Protein AF-A0A2N6T2V8-F1 (afdb_monomer)

Structure (mmCIF, N/CA/C/O backbone):
data_AF-A0A2N6T2V8-F1
#
_entry.id   AF-A0A2N6T2V8-F1
#
loop_
_atom_site.group_PDB
_atom_site.id
_atom_site.type_symbol
_atom_site.label_atom_id
_atom_site.label_alt_id
_atom_site.label_comp_id
_atom_site.label_asym_id
_atom_site.label_entity_id
_atom_site.label_seq_id
_atom_site.pdbx_PDB_ins_code
_atom_site.Cartn_x
_atom_site.Cartn_y
_atom_site.Cartn_z
_atom_site.occupancy
_atom_site.B_iso_or_equiv
_atom_site.auth_seq_id
_atom_site.auth_co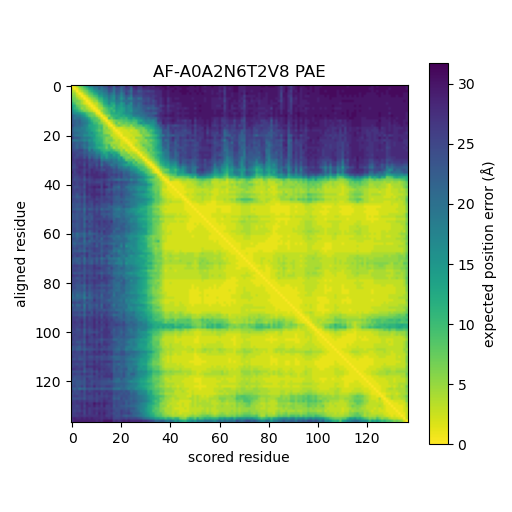mp_id
_atom_site.auth_asym_id
_atom_site.auth_atom_id
_atom_site.pdbx_PDB_model_num
ATOM 1 N N . ARG A 1 1 ? 24.307 32.664 13.421 1.00 42.66 1 ARG A N 1
ATOM 2 C CA . ARG A 1 1 ? 23.309 32.983 12.362 1.00 42.66 1 ARG A CA 1
ATOM 3 C C . ARG A 1 1 ? 22.090 33.626 13.038 1.00 42.66 1 ARG A C 1
ATOM 5 O O . ARG A 1 1 ? 21.314 32.910 13.660 1.00 42.66 1 ARG A O 1
ATOM 12 N N . SER A 1 2 ? 21.980 34.961 13.058 1.00 38.56 2 SER A N 1
ATOM 13 C CA . SER A 1 2 ? 20.937 35.651 13.837 1.00 38.56 2 SER A CA 1
ATOM 14 C C . SER A 1 2 ? 19.546 35.410 13.232 1.00 38.56 2 SER A C 1
ATOM 16 O O . SER A 1 2 ? 19.329 35.550 12.027 1.00 38.56 2 SER A O 1
ATOM 18 N N . ARG A 1 3 ? 18.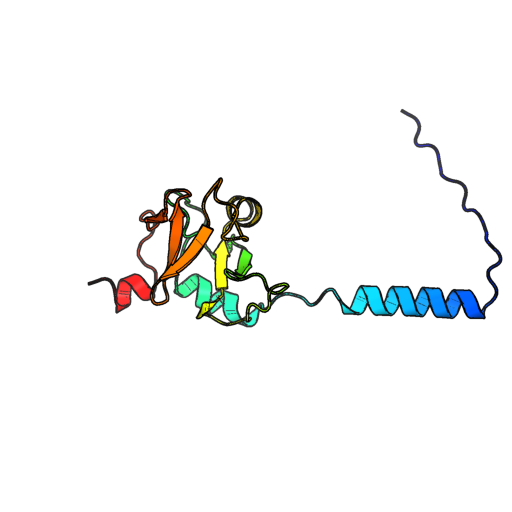584 34.992 14.063 1.00 52.91 3 ARG A N 1
ATOM 19 C CA . ARG A 1 3 ? 17.175 34.892 13.663 1.00 52.91 3 ARG A CA 1
ATOM 20 C C . ARG A 1 3 ? 16.627 36.318 13.557 1.00 52.91 3 ARG A C 1
ATOM 22 O O . ARG A 1 3 ? 16.374 36.945 14.581 1.00 52.91 3 ARG A O 1
ATOM 29 N N . LYS A 1 4 ? 16.446 36.836 12.335 1.00 48.97 4 LYS A N 1
ATOM 30 C CA . LYS A 1 4 ? 15.713 38.093 12.091 1.00 48.97 4 LYS A CA 1
ATOM 31 C C . LYS A 1 4 ? 14.311 37.965 12.709 1.00 48.97 4 LYS A C 1
ATOM 33 O O . LYS A 1 4 ? 13.462 37.260 12.163 1.00 48.97 4 LYS A O 1
ATOM 38 N N . LYS A 1 5 ? 14.069 38.605 13.861 1.00 47.69 5 LYS A N 1
ATOM 39 C CA . LYS A 1 5 ? 12.730 38.723 14.459 1.00 47.69 5 LYS A CA 1
ATOM 40 C C . LYS A 1 5 ? 11.862 39.520 13.481 1.00 47.69 5 LYS A C 1
ATOM 42 O O . LYS A 1 5 ? 12.132 40.693 13.236 1.00 47.69 5 LYS A O 1
ATOM 47 N N . ARG A 1 6 ? 10.854 38.880 12.882 1.00 52.31 6 ARG A N 1
ATOM 48 C CA . ARG A 1 6 ? 9.857 39.578 12.058 1.00 52.31 6 ARG A CA 1
ATOM 49 C C . ARG A 1 6 ? 9.046 40.491 12.979 1.00 52.31 6 ARG A C 1
ATOM 51 O O . ARG A 1 6 ? 8.469 40.005 13.948 1.00 52.31 6 ARG A O 1
ATOM 58 N N . ARG A 1 7 ? 9.031 41.795 12.699 1.00 39.12 7 ARG A N 1
ATOM 59 C CA . ARG A 1 7 ? 8.139 42.746 13.376 1.00 39.12 7 ARG A CA 1
ATOM 60 C C . ARG A 1 7 ? 6.705 42.508 12.883 1.00 39.12 7 ARG A C 1
ATOM 62 O O . ARG A 1 7 ? 6.532 42.317 11.678 1.00 39.12 7 ARG A O 1
ATOM 69 N N . PRO A 1 8 ? 5.694 42.474 13.764 1.00 44.19 8 PRO A N 1
ATOM 70 C CA . PRO A 1 8 ? 4.312 42.352 13.327 1.00 44.19 8 PRO A CA 1
ATOM 71 C C . PRO A 1 8 ? 3.895 43.642 12.610 1.00 44.19 8 PRO A C 1
ATOM 73 O O . PRO A 1 8 ? 4.093 44.736 13.131 1.00 44.19 8 PRO A O 1
ATOM 76 N N . ILE A 1 9 ? 3.337 43.512 11.406 1.00 51.75 9 ILE A N 1
ATOM 77 C CA . ILE A 1 9 ? 2.616 44.602 10.744 1.00 51.75 9 ILE A CA 1
ATOM 78 C C . ILE A 1 9 ? 1.209 44.582 11.340 1.00 51.75 9 ILE A C 1
ATOM 80 O O . ILE A 1 9 ? 0.463 43.625 11.126 1.00 51.75 9 ILE A O 1
ATOM 84 N N . ILE A 1 10 ? 0.873 45.597 12.135 1.00 54.97 10 ILE A N 1
ATOM 85 C CA . ILE A 1 10 ? -0.479 45.788 12.663 1.00 54.97 10 ILE A CA 1
ATOM 86 C C . ILE A 1 10 ? -1.289 46.421 11.533 1.00 54.97 10 ILE A C 1
ATOM 88 O O . ILE A 1 10 ? -1.234 47.626 11.316 1.00 54.97 10 ILE A O 1
ATOM 92 N N . ILE A 1 11 ? -1.980 45.590 10.757 1.00 54.66 11 ILE A N 1
ATOM 93 C CA . ILE A 1 11 ? -2.948 46.067 9.771 1.00 54.66 11 ILE A CA 1
ATOM 94 C C . ILE A 1 11 ? -4.235 46.321 10.556 1.00 54.66 11 ILE A C 1
ATOM 96 O O . ILE A 1 11 ? -4.806 45.377 11.104 1.00 54.66 11 ILE A O 1
ATOM 100 N N . THR A 1 12 ? -4.677 47.573 10.655 1.00 53.88 12 THR A N 1
ATOM 101 C CA . THR A 1 12 ? -5.992 47.922 11.209 1.00 53.88 12 THR A CA 1
ATOM 102 C C . THR A 1 12 ? -7.064 47.496 10.206 1.00 53.88 12 THR A C 1
ATOM 104 O O . THR A 1 12 ? -7.538 48.291 9.400 1.00 53.88 12 THR A O 1
ATOM 107 N N . ALA A 1 13 ? -7.366 46.201 10.177 1.00 56.16 13 ALA A N 1
ATOM 108 C CA . ALA A 1 13 ? -8.466 45.661 9.394 1.00 56.16 13 ALA A CA 1
ATOM 109 C C . ALA A 1 13 ? -9.790 46.091 10.046 1.00 56.16 13 ALA A C 1
ATOM 111 O O . ALA A 1 13 ? -9.897 46.069 11.274 1.00 56.16 13 ALA A O 1
ATOM 112 N N . ARG A 1 14 ? -10.787 46.490 9.246 1.00 59.00 14 ARG A N 1
ATOM 113 C CA . ARG A 1 14 ? -12.139 46.756 9.762 1.00 59.00 14 ARG A CA 1
ATOM 114 C C . ARG A 1 14 ? -12.704 45.455 10.345 1.00 59.00 14 ARG A C 1
ATOM 116 O O . ARG A 1 14 ? -12.344 44.368 9.893 1.00 59.00 14 ARG A O 1
ATOM 123 N N . GLU A 1 15 ? -13.562 45.529 11.361 1.00 57.62 15 GLU A N 1
ATOM 124 C CA . GLU A 1 15 ? -14.069 44.339 12.077 1.00 57.62 15 GLU A CA 1
ATOM 125 C C . GLU A 1 15 ? -14.720 43.298 11.138 1.00 57.62 15 GLU A C 1
ATOM 127 O O . GLU A 1 15 ? -14.588 42.086 11.335 1.00 57.62 15 GLU A O 1
ATOM 132 N N . GLU A 1 16 ? -15.326 43.772 10.047 1.00 55.00 16 GLU A N 1
ATOM 133 C CA . GLU A 1 16 ? -15.894 42.982 8.947 1.00 55.00 16 GLU A CA 1
ATOM 134 C C . GLU A 1 16 ? -14.868 42.071 8.232 1.00 55.00 16 GLU A C 1
ATOM 136 O O . GLU A 1 16 ? -15.173 40.923 7.885 1.00 55.00 16 GLU A O 1
ATOM 141 N N . ASP A 1 17 ? -13.607 42.499 8.124 1.00 63.00 17 ASP A N 1
ATOM 142 C CA . ASP A 1 17 ? -12.517 41.708 7.540 1.00 63.00 17 ASP A CA 1
ATOM 143 C C . ASP A 1 17 ? -11.999 40.633 8.502 1.00 63.00 17 ASP A C 1
ATOM 145 O O . ASP A 1 17 ? -11.631 39.524 8.086 1.00 63.00 17 ASP A O 1
ATOM 149 N N . ALA A 1 18 ? -11.994 40.924 9.806 1.00 63.28 18 ALA A N 1
ATOM 150 C CA . ALA A 1 18 ? -11.586 39.969 10.831 1.00 63.28 18 ALA A CA 1
ATOM 151 C C . ALA A 1 18 ? -12.544 38.768 10.869 1.00 63.28 18 ALA A C 1
ATOM 153 O O . ALA A 1 18 ? -12.084 37.619 10.895 1.00 63.28 18 ALA A O 1
ATOM 154 N N . ALA A 1 19 ? -13.854 39.017 10.760 1.00 67.00 19 ALA A N 1
ATOM 155 C CA . ALA A 1 19 ? -14.883 37.984 10.663 1.00 67.00 19 ALA A CA 1
ATOM 156 C C . ALA A 1 19 ? -14.735 37.123 9.391 1.00 67.00 19 ALA A C 1
ATOM 158 O O . ALA A 1 19 ? -14.837 35.892 9.446 1.00 67.00 19 ALA A O 1
ATOM 159 N N . ALA A 1 20 ? -14.407 37.730 8.245 1.00 68.75 20 ALA A N 1
ATOM 160 C CA . ALA A 1 20 ? -14.151 37.002 7.000 1.00 68.75 20 ALA A CA 1
ATOM 161 C C . ALA A 1 20 ? -12.876 36.137 7.072 1.00 68.75 20 ALA A C 1
ATOM 163 O O . ALA A 1 20 ? -12.847 35.007 6.564 1.00 68.75 20 ALA A O 1
ATOM 164 N N . ILE A 1 21 ? -11.819 36.624 7.730 1.00 63.62 21 ILE A N 1
ATOM 165 C CA . ILE A 1 21 ? -10.581 35.872 7.984 1.00 63.62 21 ILE A CA 1
ATOM 166 C C . ILE A 1 21 ? -10.842 34.704 8.947 1.00 63.62 21 ILE A C 1
ATOM 168 O O . ILE A 1 21 ? -10.394 33.583 8.690 1.00 63.62 21 ILE A O 1
ATOM 172 N N . GLU A 1 22 ? -11.589 34.935 10.023 1.00 66.25 22 GLU A N 1
ATOM 173 C CA . GLU A 1 22 ? -12.088 33.922 10.963 1.00 66.25 22 GLU A CA 1
ATOM 174 C C . GLU A 1 22 ? -12.890 32.827 10.243 1.00 66.25 22 GLU A C 1
ATOM 176 O O . GLU A 1 22 ? -12.609 31.635 10.405 1.00 66.25 22 GLU A O 1
ATOM 181 N N . LEU A 1 23 ? -13.833 33.207 9.374 1.00 63.19 23 LEU A N 1
ATOM 182 C CA . LEU A 1 23 ? -14.635 32.277 8.577 1.00 63.19 23 LEU A CA 1
ATOM 183 C C . LEU A 1 23 ? -13.761 31.466 7.607 1.00 63.19 23 LEU A C 1
ATOM 185 O O . LEU A 1 23 ? -13.922 30.248 7.497 1.00 63.19 23 LEU A O 1
ATOM 189 N N . LYS A 1 24 ? -12.790 32.102 6.937 1.00 61.25 24 LYS A N 1
ATOM 190 C CA . LYS A 1 24 ? -11.811 31.422 6.066 1.00 61.25 24 LYS A CA 1
ATOM 191 C C . LYS A 1 24 ? -10.930 30.444 6.860 1.00 61.25 24 LYS A C 1
ATOM 193 O O . LYS A 1 24 ? -10.672 29.333 6.385 1.00 61.25 24 LYS A O 1
ATOM 198 N N . LYS A 1 25 ? -10.519 30.795 8.086 1.00 59.62 25 LYS A N 1
ATOM 199 C CA . LYS A 1 25 ? -9.783 29.909 9.012 1.00 59.62 25 LYS A CA 1
ATOM 200 C C . LYS A 1 25 ? -10.646 28.729 9.487 1.00 59.62 25 LYS A C 1
ATOM 202 O O . LYS A 1 25 ? -10.168 27.593 9.469 1.00 59.62 25 LYS A O 1
ATOM 207 N N . LYS A 1 26 ? -11.920 28.958 9.834 1.00 53.88 26 LYS A N 1
ATOM 208 C CA . LYS A 1 26 ? -12.900 27.914 10.206 1.00 53.88 26 LYS A CA 1
ATOM 209 C C . LYS A 1 26 ? -13.187 26.958 9.036 1.00 53.88 26 LYS A C 1
ATOM 211 O O . LYS A 1 26 ? -13.156 25.741 9.228 1.00 53.88 26 LYS A O 1
ATOM 216 N N . LYS A 1 27 ? -13.348 27.473 7.808 1.00 51.53 27 LYS A N 1
ATOM 217 C CA . LYS A 1 27 ? -13.483 26.667 6.574 1.00 51.53 27 LYS A CA 1
ATOM 218 C C . LYS A 1 27 ? -12.231 25.824 6.278 1.00 51.53 27 LYS A C 1
ATOM 220 O O . LYS A 1 27 ? -12.367 24.668 5.887 1.00 51.53 27 LYS A O 1
ATOM 225 N N . LYS A 1 28 ? -11.019 26.351 6.513 1.00 46.88 28 LYS A N 1
ATOM 226 C CA . LYS A 1 28 ? -9.760 25.584 6.389 1.00 46.88 28 LYS A CA 1
ATOM 227 C C . LYS A 1 28 ? -9.621 24.485 7.451 1.00 46.88 28 LYS A C 1
ATOM 229 O O . LYS A 1 28 ? -9.175 23.391 7.115 1.00 46.88 28 LYS A O 1
ATOM 234 N N . LYS A 1 29 ? -10.026 24.731 8.705 1.00 43.44 29 LYS A N 1
ATOM 235 C CA . LYS A 1 29 ? -9.982 23.720 9.783 1.00 43.44 29 LYS A CA 1
ATOM 236 C C . LYS A 1 29 ? -10.949 22.550 9.547 1.00 43.44 29 LYS A C 1
ATOM 238 O O . LYS A 1 29 ? -10.557 21.411 9.773 1.00 43.44 29 LYS A O 1
ATOM 243 N N . LYS A 1 30 ? -12.157 22.794 9.016 1.00 40.47 30 LYS A N 1
ATOM 244 C CA . LYS A 1 30 ? -13.152 21.734 8.728 1.00 40.47 30 LYS A CA 1
ATOM 245 C C . LYS A 1 30 ? -12.740 20.736 7.627 1.00 40.47 30 LYS A C 1
ATOM 247 O O . LYS A 1 30 ? -13.389 19.705 7.484 1.00 40.47 30 LYS A O 1
ATOM 252 N N . LYS A 1 31 ? -11.677 21.003 6.856 1.00 42.56 31 LYS A N 1
ATOM 253 C CA . LYS A 1 31 ? -11.220 20.125 5.759 1.00 42.56 31 LYS A CA 1
ATOM 254 C C . LYS A 1 31 ? -10.137 19.107 6.138 1.00 42.56 31 LYS A C 1
ATOM 256 O O . LYS A 1 31 ? -9.815 18.265 5.311 1.00 42.56 31 LYS A O 1
ATOM 261 N N . LYS A 1 32 ? -9.599 19.117 7.363 1.00 40.47 32 LYS A N 1
ATOM 262 C CA . LYS A 1 32 ? -8.759 18.006 7.848 1.00 40.47 32 LYS A CA 1
ATOM 263 C C . LYS A 1 32 ? -9.654 16.912 8.429 1.00 40.47 32 LYS A C 1
ATOM 265 O O . LYS A 1 32 ? -9.733 16.750 9.642 1.00 40.47 32 LYS A O 1
ATOM 270 N N . LYS A 1 33 ? -10.382 16.204 7.565 1.00 44.53 33 LYS A N 1
ATOM 271 C CA . LYS A 1 33 ? -11.086 14.985 7.976 1.00 44.53 33 LYS A CA 1
ATOM 272 C C . LYS A 1 33 ? -10.014 13.935 8.278 1.00 44.53 33 LYS A C 1
ATOM 274 O O . LYS A 1 33 ? -9.207 13.631 7.404 1.00 44.53 33 LYS A O 1
ATOM 279 N N . LYS A 1 34 ? -9.943 13.469 9.530 1.00 46.94 34 LYS A N 1
ATOM 280 C CA . LYS A 1 34 ? -9.119 12.309 9.895 1.00 46.94 34 LYS A CA 1
ATOM 281 C C . LYS A 1 34 ? -9.564 11.142 9.008 1.00 46.94 34 LYS A C 1
ATOM 283 O O . LYS A 1 34 ? -10.764 10.979 8.790 1.00 46.94 34 LYS A O 1
ATOM 288 N N . GLY A 1 35 ? -8.601 10.420 8.441 1.00 51.44 35 GLY A N 1
ATOM 289 C CA . GLY A 1 35 ? -8.872 9.235 7.634 1.00 51.44 35 GLY A CA 1
ATOM 290 C C . GLY A 1 35 ? -9.647 8.167 8.423 1.00 51.44 35 GLY A C 1
ATOM 291 O O . GLY A 1 35 ? -9.806 8.284 9.640 1.00 51.44 35 GLY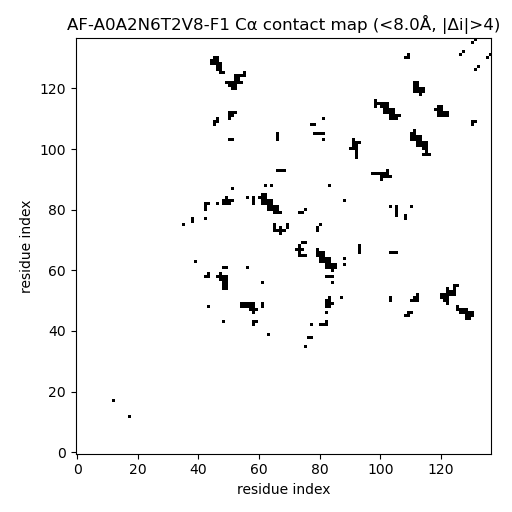 A O 1
ATOM 292 N N . PRO A 1 36 ? -10.157 7.144 7.733 1.00 59.00 36 PRO A N 1
ATOM 293 C CA . PRO A 1 36 ? -11.057 6.141 8.286 1.00 59.00 36 PRO A CA 1
ATOM 294 C C . PRO A 1 36 ? -10.300 5.139 9.161 1.00 59.00 36 PRO A C 1
ATOM 296 O O . PRO A 1 36 ? -9.964 4.047 8.718 1.00 59.00 36 PRO A O 1
ATOM 299 N N . GLN A 1 37 ? -10.082 5.484 10.428 1.00 57.94 37 GLN A N 1
ATOM 300 C CA . GLN A 1 37 ? -9.513 4.564 11.426 1.00 57.94 37 GLN A CA 1
ATOM 301 C C . GLN A 1 37 ? -10.326 3.260 11.560 1.00 57.94 37 GLN A C 1
ATOM 303 O O . GLN A 1 37 ? -9.815 2.246 12.015 1.00 57.94 37 GLN A O 1
ATOM 308 N N . MET A 1 38 ? -11.587 3.258 11.113 1.00 68.44 38 MET A N 1
ATOM 309 C CA . MET A 1 38 ? -12.503 2.119 11.216 1.00 68.44 38 MET A CA 1
ATOM 310 C C . MET A 1 38 ? -12.087 0.864 10.430 1.00 68.44 38 MET A C 1
ATOM 312 O O . MET A 1 38 ? -12.562 -0.215 10.763 1.00 68.44 38 MET A O 1
ATOM 316 N N . TYR A 1 39 ? -11.231 0.974 9.406 1.00 80.50 39 TYR A N 1
ATOM 317 C CA . TYR A 1 39 ? -10.833 -0.178 8.578 1.00 80.50 39 TYR A CA 1
ATOM 318 C C . TYR A 1 39 ? -9.403 -0.667 8.833 1.00 80.50 39 TYR A C 1
ATOM 320 O O . TYR A 1 39 ? -8.980 -1.625 8.192 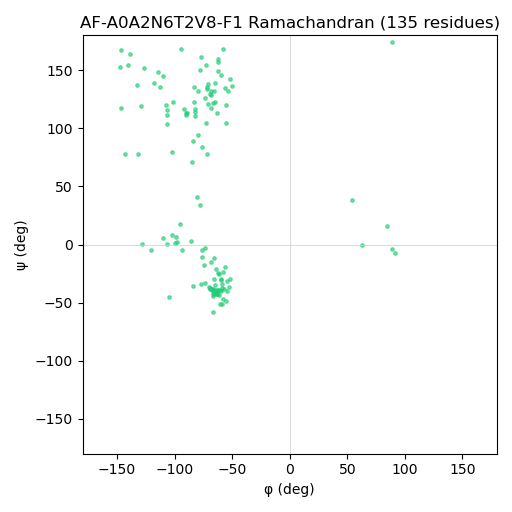1.00 80.50 39 TYR A O 1
ATOM 328 N N . GLU A 1 40 ? -8.663 -0.047 9.758 1.00 81.81 40 GLU A N 1
ATOM 329 C CA . GLU A 1 40 ? -7.260 -0.397 10.028 1.00 81.81 40 GLU A CA 1
ATOM 330 C C . GLU A 1 40 ? -7.125 -1.855 10.484 1.00 81.81 40 GLU A C 1
ATOM 332 O O . GLU A 1 40 ? -6.399 -2.625 9.862 1.00 81.81 40 GLU A O 1
ATOM 337 N N . THR A 1 41 ? -7.904 -2.270 11.489 1.00 84.06 41 THR A N 1
ATOM 338 C CA . THR A 1 41 ? -7.881 -3.645 12.016 1.00 84.06 41 THR A CA 1
ATOM 339 C C . THR A 1 41 ? -8.192 -4.683 10.942 1.00 84.06 41 THR A C 1
ATOM 341 O O . THR A 1 41 ? -7.470 -5.668 10.809 1.00 84.06 41 THR A O 1
ATOM 344 N N . PHE A 1 42 ? -9.238 -4.449 10.143 1.00 85.06 42 PHE A N 1
ATOM 345 C CA . PHE A 1 42 ? -9.588 -5.344 9.041 1.00 85.06 42 PHE A CA 1
ATOM 346 C C . PHE A 1 42 ? -8.463 -5.423 8.010 1.00 85.06 42 PHE A C 1
ATOM 348 O O . PHE A 1 42 ? -8.113 -6.514 7.573 1.00 85.06 42 PHE A O 1
ATOM 355 N N . MET A 1 43 ? -7.852 -4.295 7.646 1.00 87.19 43 MET A N 1
ATOM 356 C CA . MET A 1 43 ? -6.810 -4.293 6.625 1.00 87.19 43 MET A CA 1
ATOM 357 C C . MET A 1 43 ? -5.513 -4.963 7.102 1.00 87.19 43 MET A C 1
ATOM 359 O O . MET A 1 43 ? -4.899 -5.695 6.329 1.00 87.19 43 MET A O 1
ATOM 363 N N . THR A 1 44 ? -5.137 -4.791 8.373 1.00 87.88 44 THR A N 1
ATOM 364 C CA . THR A 1 44 ? -4.030 -5.541 8.993 1.00 87.88 44 THR A CA 1
ATOM 365 C C . THR A 1 44 ? -4.283 -7.053 8.952 1.00 87.88 44 THR A C 1
ATOM 367 O O . THR A 1 44 ? -3.354 -7.821 8.708 1.00 87.88 44 THR A O 1
ATOM 370 N N . MET A 1 45 ? -5.532 -7.501 9.136 1.00 86.19 45 MET A N 1
ATOM 371 C CA . MET A 1 45 ? -5.883 -8.923 9.016 1.00 86.19 45 MET A CA 1
ATOM 372 C C . MET A 1 45 ? -5.803 -9.429 7.568 1.00 86.19 45 MET A C 1
ATOM 374 O O . MET A 1 45 ? -5.360 -10.556 7.338 1.00 86.19 45 MET A O 1
ATOM 378 N N . LEU A 1 46 ? -6.211 -8.616 6.586 1.00 87.31 46 LEU A N 1
ATOM 379 C CA . LEU A 1 46 ? -6.155 -8.987 5.165 1.00 87.31 46 LEU A CA 1
ATOM 380 C C . LEU A 1 46 ? -4.711 -9.169 4.678 1.00 87.31 46 LEU A C 1
ATOM 382 O O . LEU A 1 46 ? -4.439 -10.106 3.927 1.00 87.31 46 LEU A O 1
ATOM 386 N N . GLY A 1 47 ? -3.786 -8.321 5.137 1.00 88.12 47 GLY A N 1
ATOM 387 C CA . GLY A 1 47 ? -2.368 -8.395 4.796 1.00 88.12 47 GLY A CA 1
ATOM 388 C C . GLY A 1 47 ? -1.478 -7.951 5.963 1.00 88.12 47 GLY A C 1
ATOM 389 O O . GLY A 1 47 ? -1.526 -6.780 6.334 1.00 88.12 47 GLY A O 1
ATOM 390 N N . PRO A 1 48 ? -0.616 -8.829 6.513 1.00 90.88 48 PRO A N 1
ATOM 391 C CA . PRO A 1 48 ? 0.166 -8.533 7.718 1.00 90.88 48 PRO A CA 1
ATOM 392 C C . PRO A 1 48 ? 1.365 -7.611 7.454 1.00 90.88 48 PRO A C 1
ATOM 394 O O . PRO A 1 48 ? 2.006 -7.132 8.389 1.00 90.88 48 PRO A O 1
ATOM 397 N N . THR A 1 49 ? 1.702 -7.363 6.186 1.00 95.00 49 THR A N 1
ATOM 398 C CA . THR A 1 49 ? 2.831 -6.524 5.771 1.00 95.00 49 THR A CA 1
ATOM 399 C C . THR A 1 49 ? 2.451 -5.643 4.586 1.00 95.00 49 THR A C 1
ATOM 401 O O . THR A 1 49 ? 1.455 -5.880 3.906 1.00 95.00 49 THR A O 1
ATOM 404 N N . CYS A 1 50 ? 3.262 -4.617 4.332 1.00 96.38 50 CYS A N 1
ATOM 405 C CA . CYS A 1 50 ? 3.165 -3.810 3.117 1.00 96.38 50 CYS A CA 1
ATOM 406 C C . CYS A 1 50 ? 3.204 -4.714 1.860 1.00 96.38 50 CYS A C 1
ATOM 408 O O . CYS A 1 50 ? 4.105 -5.545 1.760 1.00 96.38 50 CYS A O 1
ATOM 410 N N . PRO A 1 51 ? 2.298 -4.551 0.876 1.00 95.69 51 PRO A N 1
ATOM 411 C CA . PRO A 1 51 ? 2.144 -5.482 -0.250 1.00 95.69 51 PRO A CA 1
ATOM 412 C C . PRO A 1 51 ? 3.232 -5.364 -1.327 1.00 95.69 51 PRO A C 1
ATOM 414 O O . PRO A 1 51 ? 3.236 -6.129 -2.289 1.00 95.69 51 PRO A O 1
ATOM 417 N N . VAL A 1 52 ? 4.144 -4.396 -1.200 1.00 96.69 52 VAL A N 1
ATOM 418 C CA . VAL A 1 52 ? 5.262 -4.228 -2.137 1.00 96.69 52 VAL A CA 1
ATOM 419 C C . VAL A 1 52 ? 6.282 -5.358 -1.929 1.00 96.69 52 VAL A C 1
ATOM 421 O O . VAL A 1 52 ? 6.625 -5.622 -0.772 1.00 96.69 52 VAL A O 1
ATOM 424 N N . PRO A 1 53 ? 6.787 -6.004 -3.001 1.00 96.19 53 PRO A N 1
ATOM 425 C CA . PRO A 1 53 ? 7.718 -7.126 -2.906 1.00 96.19 53 PRO A CA 1
ATOM 426 C C . PRO A 1 53 ? 8.923 -6.814 -2.020 1.00 96.19 53 PRO A C 1
ATOM 428 O O . PRO A 1 53 ? 9.424 -5.688 -2.017 1.00 96.19 53 PRO A O 1
ATOM 431 N N . GLU A 1 54 ? 9.369 -7.811 -1.254 1.00 95.12 54 GLU A N 1
ATOM 432 C CA . GLU A 1 54 ? 10.493 -7.730 -0.307 1.00 95.12 54 GLU A CA 1
ATOM 433 C C . GLU A 1 54 ? 10.313 -6.741 0.862 1.00 95.12 54 GLU A C 1
ATOM 435 O O . GLU A 1 54 ? 11.179 -6.631 1.737 1.00 95.12 54 GLU A O 1
ATOM 440 N N . CYS A 1 55 ? 9.187 -6.025 0.949 1.00 96.38 55 CYS A N 1
ATOM 441 C CA . CYS A 1 55 ? 8.948 -5.125 2.065 1.00 96.38 55 CYS A CA 1
ATOM 442 C C . CYS A 1 55 ? 8.625 -5.917 3.338 1.00 96.38 55 CYS A C 1
ATOM 444 O O . CYS A 1 55 ? 7.683 -6.701 3.382 1.00 96.38 55 CYS A O 1
ATOM 446 N N . ARG A 1 56 ? 9.371 -5.661 4.417 1.00 95.75 56 ARG A N 1
ATOM 447 C CA . ARG A 1 56 ? 9.176 -6.329 5.720 1.00 95.75 56 ARG A CA 1
ATOM 448 C C . ARG A 1 56 ? 8.445 -5.475 6.757 1.00 95.75 56 ARG A C 1
ATOM 450 O O . ARG A 1 56 ? 8.408 -5.823 7.931 1.00 95.75 56 ARG A O 1
ATOM 457 N N . HIS A 1 57 ? 7.912 -4.320 6.356 1.00 96.44 57 HIS A N 1
ATOM 458 C CA . HIS A 1 57 ? 7.170 -3.463 7.279 1.00 96.44 57 HIS A CA 1
ATOM 459 C C . HIS A 1 57 ? 5.830 -4.110 7.623 1.00 96.44 57 HIS A C 1
ATOM 461 O O . HIS A 1 57 ? 5.012 -4.330 6.728 1.00 96.44 57 HIS A O 1
ATOM 467 N N . ALA A 1 58 ? 5.615 -4.361 8.914 1.00 94.88 58 ALA A N 1
ATOM 468 C CA . ALA A 1 58 ? 4.340 -4.826 9.443 1.00 94.88 58 ALA A CA 1
ATOM 469 C C . ALA A 1 58 ? 3.220 -3.817 9.151 1.00 94.88 58 ALA A C 1
ATOM 471 O O . ALA A 1 58 ? 3.450 -2.601 9.163 1.00 94.88 58 ALA A O 1
ATOM 472 N N . ALA A 1 59 ? 2.012 -4.321 8.910 1.00 93.06 59 ALA A N 1
ATOM 473 C CA . ALA A 1 59 ? 0.837 -3.508 8.620 1.00 93.06 59 ALA A CA 1
ATOM 474 C C . ALA A 1 59 ? 0.492 -2.537 9.764 1.00 93.06 59 ALA A C 1
ATOM 476 O O . ALA A 1 59 ? 0.097 -1.409 9.491 1.00 93.06 59 ALA A O 1
ATOM 477 N N . ASP A 1 60 ? 0.783 -2.887 11.019 1.00 91.75 60 ASP A N 1
ATOM 478 C CA . ASP A 1 60 ? 0.594 -1.997 12.180 1.00 91.75 60 ASP A CA 1
ATOM 479 C C . ASP A 1 60 ? 1.439 -0.713 12.116 1.00 91.75 60 ASP A C 1
ATOM 481 O O . ASP A 1 60 ? 1.079 0.315 12.684 1.00 91.75 60 ASP A O 1
ATOM 485 N N . ASN A 1 61 ? 2.559 -0.752 11.387 1.00 93.12 61 ASN A N 1
ATOM 486 C CA . ASN A 1 61 ? 3.434 0.401 11.144 1.00 93.12 61 ASN A CA 1
ATOM 487 C C . ASN A 1 61 ? 3.181 1.059 9.777 1.00 93.12 61 ASN A C 1
ATOM 489 O O . ASN A 1 61 ? 3.937 1.936 9.339 1.00 93.12 61 ASN A O 1
ATOM 493 N N . CYS A 1 62 ? 2.154 0.604 9.066 1.00 94.69 62 CYS A N 1
ATOM 494 C CA . CYS A 1 62 ? 1.757 1.129 7.774 1.00 94.69 62 CYS A CA 1
ATOM 495 C C . CYS A 1 62 ? 0.658 2.184 7.920 1.00 94.69 62 CYS A C 1
ATOM 497 O O . CYS A 1 62 ? 0.077 2.410 8.975 1.00 94.69 62 CYS A O 1
AT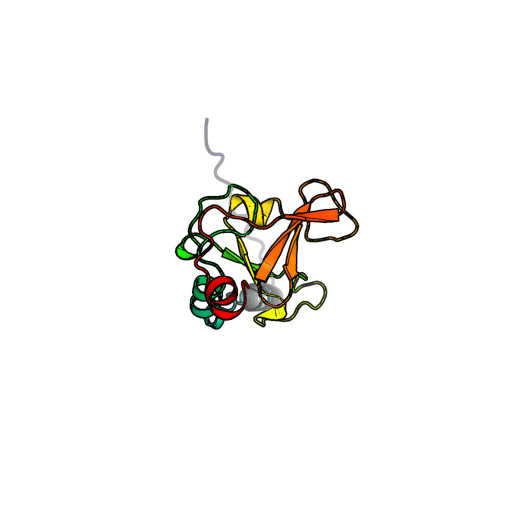OM 499 N N . GLN A 1 63 ? 0.408 2.880 6.822 1.00 93.06 63 GLN A N 1
ATOM 500 C CA . GLN A 1 63 ? -0.654 3.857 6.687 1.00 93.06 63 GLN A CA 1
ATOM 501 C C . GLN A 1 63 ? -1.711 3.293 5.747 1.00 93.06 63 GLN A C 1
ATOM 503 O O . GLN A 1 63 ? -1.378 2.632 4.760 1.00 93.06 63 GLN A O 1
ATOM 508 N N . VAL A 1 64 ? -2.971 3.611 6.030 1.00 92.06 64 VAL A N 1
ATOM 509 C CA . VAL A 1 64 ? -4.072 3.338 5.108 1.00 92.06 64 VAL A CA 1
ATOM 510 C C . VAL A 1 64 ? -3.871 4.168 3.841 1.00 92.06 64 VAL A C 1
ATOM 512 O O . VAL A 1 64 ? -3.779 5.398 3.891 1.00 92.06 64 VAL A O 1
ATOM 515 N N . HIS A 1 65 ? -3.804 3.477 2.713 1.00 93.62 65 HIS A N 1
ATOM 516 C CA . HIS A 1 65 ? -3.635 4.022 1.378 1.00 93.62 65 HIS A CA 1
ATOM 517 C C . HIS A 1 65 ? -4.906 3.800 0.558 1.00 93.62 65 HIS A C 1
ATOM 519 O O . HIS A 1 65 ? -5.463 2.704 0.573 1.00 93.62 65 HIS A O 1
ATOM 525 N N . HIS A 1 66 ? -5.345 4.821 -0.176 1.00 93.69 66 HIS A N 1
ATOM 526 C CA . HIS A 1 66 ? -6.437 4.709 -1.142 1.00 93.69 66 HIS A CA 1
ATOM 527 C C . HIS A 1 66 ? -5.872 4.346 -2.515 1.00 93.69 66 HIS A C 1
ATOM 529 O O . HIS A 1 66 ? -5.232 5.192 -3.130 1.00 93.69 66 HIS A O 1
ATOM 535 N N . ILE A 1 67 ? -6.172 3.145 -3.015 1.00 94.38 67 ILE A N 1
ATOM 536 C CA . ILE A 1 67 ? -5.696 2.648 -4.320 1.00 94.38 67 ILE A CA 1
ATOM 537 C C . ILE A 1 67 ? -6.142 3.578 -5.455 1.00 94.38 67 ILE A C 1
ATOM 539 O O . ILE A 1 67 ? -5.337 4.062 -6.245 1.00 94.38 67 ILE A O 1
ATOM 543 N N . ARG A 1 68 ? -7.438 3.893 -5.508 1.00 92.25 68 ARG A N 1
ATOM 544 C CA . ARG A 1 68 ? -7.962 5.046 -6.236 1.00 92.25 68 ARG A CA 1
ATOM 545 C C . ARG A 1 68 ? -8.016 6.211 -5.269 1.00 92.25 68 ARG A C 1
ATOM 547 O O . ARG A 1 68 ? -8.791 6.182 -4.311 1.00 92.25 68 ARG A O 1
ATOM 554 N N . ALA A 1 69 ? -7.246 7.256 -5.553 1.00 89.25 69 ALA A N 1
ATOM 555 C CA . ALA A 1 69 ? -7.203 8.452 -4.725 1.00 89.25 69 ALA A CA 1
ATOM 556 C C . ALA A 1 69 ? -8.609 9.005 -4.421 1.00 89.25 69 ALA A C 1
ATOM 558 O O . ALA A 1 69 ? -9.458 9.143 -5.310 1.00 89.25 69 ALA A O 1
ATOM 559 N N . TRP A 1 70 ? -8.838 9.400 -3.166 1.00 87.44 70 TRP A N 1
ATOM 560 C CA . TRP A 1 70 ? -10.109 9.986 -2.727 1.00 87.44 70 TRP A CA 1
ATOM 561 C C . TRP A 1 70 ? -10.496 11.235 -3.538 1.00 87.44 70 TRP A C 1
ATOM 563 O O . TRP A 1 70 ? -11.655 11.413 -3.907 1.00 87.44 70 TRP A O 1
ATOM 573 N N . SER A 1 71 ? -9.517 12.075 -3.896 1.00 86.88 71 SER A N 1
ATOM 574 C CA . SER A 1 71 ? -9.720 13.265 -4.739 1.00 86.88 71 SER A CA 1
ATOM 575 C C . SER A 1 71 ? -10.217 12.940 -6.151 1.00 86.88 71 SER A C 1
ATOM 577 O O . SER A 1 71 ? -10.867 13.781 -6.765 1.00 86.88 71 SER A O 1
ATOM 579 N N . LYS A 1 72 ? -9.947 11.726 -6.647 1.00 87.12 72 LYS A N 1
ATOM 580 C CA . LYS A 1 72 ? -10.417 11.197 -7.937 1.00 87.12 72 LYS A CA 1
ATOM 581 C C . LYS A 1 72 ? -11.699 10.353 -7.789 1.00 87.12 72 LYS A C 1
ATOM 583 O O . LYS A 1 72 ? -12.026 9.557 -8.674 1.00 87.12 72 LYS A O 1
ATOM 588 N N . GLY A 1 73 ? -12.412 10.491 -6.668 1.00 89.44 73 GLY A N 1
ATOM 589 C CA . GLY A 1 73 ? -13.668 9.789 -6.384 1.00 89.44 73 GLY A CA 1
ATOM 590 C C . GLY A 1 73 ? -13.508 8.384 -5.797 1.00 89.44 73 GLY A C 1
ATOM 591 O O . GLY A 1 73 ? -14.461 7.615 -5.819 1.00 89.44 73 GLY A O 1
ATOM 592 N N . GLY A 1 74 ? -12.323 8.021 -5.295 1.00 91.00 74 GLY A N 1
ATOM 593 C CA . GLY A 1 74 ? -12.117 6.742 -4.617 1.00 91.00 74 GLY A CA 1
ATOM 594 C C . GLY A 1 74 ? -12.899 6.630 -3.307 1.00 91.00 74 GLY A C 1
ATOM 595 O O . GLY A 1 74 ? -12.864 7.534 -2.466 1.00 91.00 74 GLY A O 1
ATOM 596 N N . HIS A 1 75 ? -13.594 5.508 -3.124 1.00 90.81 75 HIS A N 1
ATOM 597 C CA . HIS A 1 75 ? -14.360 5.236 -1.913 1.00 90.81 75 HIS A CA 1
ATOM 598 C C . HIS A 1 75 ? -13.461 4.823 -0.747 1.00 90.81 75 HIS A C 1
ATOM 600 O O . HIS A 1 75 ? -12.316 4.411 -0.907 1.00 90.81 75 HIS A O 1
ATOM 606 N N . THR A 1 76 ? -14.003 4.939 0.456 1.00 89.69 76 THR A N 1
ATOM 607 C CA . THR A 1 76 ? -13.363 4.483 1.685 1.00 89.69 76 THR A CA 1
ATOM 608 C C . THR A 1 76 ? -14.007 3.158 2.082 1.00 89.69 76 THR A C 1
ATOM 610 O O . THR A 1 76 ? -14.932 3.130 2.886 1.00 89.69 76 THR A O 1
ATOM 613 N N . ASN A 1 77 ? -13.579 2.078 1.436 1.00 89.06 77 ASN A N 1
ATOM 614 C CA . ASN A 1 77 ? -14.070 0.716 1.641 1.00 89.06 77 ASN A CA 1
ATOM 615 C C . ASN A 1 77 ? -12.928 -0.290 1.430 1.00 89.06 77 ASN A C 1
ATOM 617 O O . ASN A 1 77 ? -11.871 0.070 0.918 1.00 89.06 77 ASN A O 1
ATOM 621 N N . MET A 1 78 ? -13.131 -1.547 1.823 1.00 87.19 78 MET A N 1
ATOM 622 C CA . MET A 1 78 ? -12.081 -2.574 1.753 1.00 87.19 78 MET A CA 1
ATOM 623 C C . MET A 1 78 ? -11.563 -2.803 0.325 1.00 87.19 78 MET A C 1
ATOM 625 O O . MET A 1 78 ? -10.382 -3.074 0.146 1.00 87.19 78 MET A O 1
ATOM 629 N N . ASP A 1 79 ? -12.405 -2.596 -0.689 1.00 89.12 79 ASP A N 1
ATOM 630 C CA . ASP A 1 79 ? -12.013 -2.756 -2.092 1.00 89.12 79 ASP A CA 1
ATOM 631 C C . ASP A 1 79 ? -10.968 -1.728 -2.545 1.00 89.12 79 ASP A C 1
ATOM 633 O O . ASP A 1 79 ? -10.145 -2.023 -3.409 1.00 89.12 79 ASP A O 1
ATOM 637 N N . ASN A 1 80 ? -10.976 -0.530 -1.952 1.00 93.12 80 ASN A N 1
ATOM 638 C CA . ASN A 1 80 ? -10.141 0.593 -2.373 1.00 93.12 80 ASN A CA 1
ATOM 639 C C . ASN A 1 80 ? -9.023 0.950 -1.379 1.00 93.12 80 ASN A C 1
ATOM 641 O O . ASN A 1 80 ? -8.351 1.969 -1.552 1.00 93.12 80 ASN A O 1
ATOM 645 N N . LEU A 1 81 ? -8.833 0.163 -0.321 1.00 92.75 81 LEU A N 1
ATOM 646 C CA . LEU A 1 81 ? -7.854 0.441 0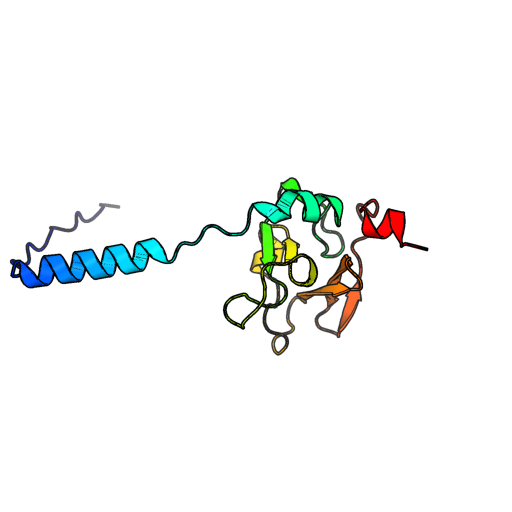.725 1.00 92.75 81 LEU A CA 1
ATOM 647 C C . LEU A 1 81 ? -6.736 -0.610 0.752 1.00 92.75 81 LEU A C 1
ATOM 649 O O . LEU A 1 81 ? -6.960 -1.778 0.459 1.00 92.75 81 LEU A O 1
ATOM 653 N N . ALA A 1 82 ? -5.529 -0.187 1.131 1.00 94.12 82 ALA A N 1
ATOM 654 C CA . ALA A 1 82 ? -4.377 -1.059 1.361 1.00 94.12 82 ALA A CA 1
ATOM 655 C C . ALA A 1 82 ? -3.477 -0.502 2.477 1.00 94.12 82 ALA A C 1
ATOM 657 O O . ALA A 1 82 ? -3.424 0.710 2.682 1.00 94.12 82 ALA A O 1
ATOM 658 N N . MET A 1 83 ? -2.737 -1.363 3.183 1.00 94.56 83 MET A N 1
ATOM 659 C CA . MET A 1 83 ? -1.724 -0.928 4.158 1.00 94.56 83 MET A CA 1
ATOM 660 C C . MET A 1 83 ? -0.372 -0.759 3.470 1.00 94.56 83 MET A C 1
ATOM 662 O O . MET A 1 83 ? 0.232 -1.739 3.046 1.00 94.56 83 MET A O 1
ATOM 666 N N . LEU A 1 84 ? 0.135 0.472 3.376 1.00 96.25 84 LEU A N 1
ATOM 667 C CA . LEU A 1 84 ? 1.461 0.747 2.812 1.00 96.25 84 LEU A CA 1
ATOM 668 C C . LEU A 1 84 ? 2.373 1.383 3.856 1.00 96.25 84 LEU A C 1
ATOM 670 O O . LEU A 1 84 ? 1.977 2.290 4.589 1.00 96.25 84 LEU A O 1
ATOM 674 N N . CYS A 1 85 ? 3.638 0.965 3.892 1.00 97.06 85 CYS A N 1
ATOM 675 C CA . CYS A 1 85 ? 4.624 1.637 4.731 1.00 97.06 85 CYS A CA 1
ATOM 676 C C . CYS A 1 85 ? 4.801 3.090 4.268 1.00 97.06 85 CYS A C 1
ATOM 678 O O . CYS A 1 85 ? 4.557 3.424 3.109 1.00 97.06 85 CYS A O 1
ATOM 680 N N . ARG A 1 86 ? 5.274 3.972 5.153 1.00 97.00 86 ARG A N 1
ATOM 681 C CA . ARG A 1 86 ? 5.421 5.405 4.841 1.00 97.00 86 ARG A CA 1
ATOM 682 C C . ARG A 1 86 ? 6.220 5.675 3.558 1.00 97.00 86 ARG A C 1
ATOM 684 O O . ARG A 1 86 ? 5.915 6.629 2.845 1.00 97.00 86 ARG A O 1
ATOM 691 N N . TYR A 1 87 ? 7.254 4.875 3.293 1.00 97.00 87 TYR A N 1
ATOM 692 C CA . TYR A 1 87 ? 8.064 4.997 2.081 1.00 97.00 87 TYR A CA 1
ATOM 693 C C . TYR A 1 87 ? 7.247 4.642 0.836 1.00 97.00 87 TYR A C 1
ATOM 695 O O . TYR A 1 87 ? 7.056 5.507 -0.014 1.00 97.00 87 TYR A O 1
ATOM 703 N N . HIS A 1 88 ? 6.694 3.427 0.779 1.00 97.25 88 HIS A N 1
ATOM 704 C CA . HIS A 1 88 ? 5.933 2.968 -0.380 1.00 97.25 88 HIS A CA 1
ATOM 705 C C . HIS A 1 88 ? 4.649 3.762 -0.598 1.00 97.25 88 HIS A C 1
ATOM 707 O O . HIS A 1 88 ? 4.334 4.049 -1.738 1.00 97.25 88 HIS A O 1
ATOM 713 N N . ASN A 1 89 ? 3.973 4.217 0.457 1.00 95.81 89 ASN A N 1
ATOM 714 C CA . ASN A 1 89 ? 2.818 5.108 0.331 1.00 95.81 89 ASN A CA 1
ATOM 715 C C . ASN A 1 89 ? 3.189 6.431 -0.364 1.00 95.81 89 ASN A C 1
ATOM 717 O O . ASN A 1 89 ? 2.443 6.947 -1.182 1.00 95.81 89 ASN A O 1
ATOM 721 N N . ARG A 1 90 ? 4.372 6.986 -0.065 1.00 94.50 90 ARG A N 1
ATOM 722 C CA . ARG A 1 90 ? 4.849 8.232 -0.686 1.00 94.50 90 ARG A CA 1
ATOM 723 C C . ARG A 1 90 ? 5.291 8.037 -2.135 1.00 94.50 90 ARG A C 1
ATOM 725 O O . ARG A 1 90 ? 5.234 8.985 -2.912 1.00 94.50 90 ARG A O 1
ATOM 732 N N . THR A 1 91 ? 5.842 6.871 -2.453 1.00 94.88 91 THR A N 1
ATOM 733 C CA . THR A 1 91 ? 6.422 6.577 -3.767 1.00 94.88 91 THR A CA 1
ATOM 734 C C . THR A 1 91 ? 5.494 5.782 -4.679 1.00 94.88 91 THR A C 1
ATOM 736 O O . THR A 1 91 ? 5.933 5.431 -5.769 1.00 94.88 91 THR A O 1
ATOM 739 N N . ASN A 1 92 ? 4.280 5.460 -4.227 1.00 95.06 92 ASN A N 1
ATOM 740 C CA . ASN A 1 92 ? 3.267 4.760 -5.005 1.00 95.06 92 ASN A CA 1
ATOM 741 C C . ASN A 1 92 ? 2.818 5.627 -6.184 1.00 95.06 92 ASN A C 1
ATOM 743 O O . ASN A 1 92 ? 2.615 6.834 -6.031 1.00 95.06 92 ASN A O 1
ATOM 747 N N . ASP A 1 93 ? 2.643 5.007 -7.344 1.00 93.50 93 ASP A N 1
ATOM 748 C CA . ASP A 1 93 ? 2.108 5.693 -8.512 1.00 93.50 93 ASP A CA 1
ATOM 749 C C . ASP A 1 93 ? 0.562 5.710 -8.456 1.00 93.50 93 ASP A C 1
ATOM 751 O O . ASP A 1 93 ? -0.112 4.816 -8.966 1.00 93.50 93 ASP A O 1
ATOM 755 N N . ASP A 1 94 ? -0.015 6.738 -7.821 1.00 88.25 94 ASP A N 1
ATOM 756 C CA . ASP A 1 94 ? -1.480 6.910 -7.667 1.00 88.25 94 ASP A CA 1
ATOM 757 C C . ASP A 1 94 ? -2.209 7.223 -8.986 1.00 88.25 94 ASP A C 1
ATOM 759 O O . ASP A 1 94 ? -3.442 7.199 -9.070 1.00 88.25 94 ASP A O 1
ATOM 763 N N . ASP A 1 95 ? -1.452 7.606 -10.011 1.00 86.44 95 ASP A N 1
ATOM 764 C CA . ASP A 1 95 ? -1.962 7.902 -11.337 1.00 86.44 95 ASP A CA 1
ATOM 765 C C . ASP A 1 95 ? -1.584 6.776 -12.304 1.00 86.44 95 ASP A C 1
ATOM 767 O O . ASP A 1 95 ? -0.396 6.600 -12.560 1.00 86.44 95 ASP A O 1
ATOM 771 N N . PRO A 1 96 ? -2.552 6.032 -12.869 1.00 80.25 96 PRO A N 1
ATOM 772 C CA . PRO A 1 96 ? -2.262 4.949 -13.805 1.00 80.25 96 PRO A CA 1
ATOM 773 C C . PRO A 1 96 ? -1.477 5.379 -15.050 1.00 80.25 96 PRO A C 1
ATOM 775 O O . PRO A 1 96 ? -0.820 4.535 -15.656 1.00 80.25 96 PRO A O 1
ATOM 778 N N . GLU A 1 97 ? -1.542 6.660 -15.427 1.00 84.69 97 GLU A N 1
ATOM 779 C CA . GLU A 1 97 ? -0.793 7.219 -16.560 1.00 84.69 97 GLU A CA 1
ATOM 780 C C . GLU A 1 97 ? 0.701 7.402 -16.246 1.00 84.69 97 GLU A C 1
ATOM 782 O O . GLU A 1 97 ? 1.526 7.500 -17.154 1.00 84.69 97 GLU A O 1
ATOM 787 N N . HIS A 1 98 ? 1.073 7.400 -14.963 1.00 83.94 98 HIS A N 1
ATOM 788 C CA . HIS A 1 98 ? 2.452 7.488 -14.504 1.00 83.94 98 HIS A CA 1
ATOM 789 C C . HIS A 1 98 ? 2.888 6.118 -13.969 1.00 83.94 98 HIS A C 1
ATOM 791 O O . HIS A 1 98 ? 2.305 5.589 -13.032 1.00 83.94 98 HIS A O 1
ATOM 797 N N . ALA A 1 99 ? 3.924 5.521 -14.555 1.00 84.00 99 ALA A N 1
ATOM 798 C CA . ALA A 1 99 ? 4.407 4.197 -14.160 1.00 84.00 99 ALA A CA 1
ATOM 799 C C . ALA A 1 99 ? 5.931 4.222 -13.985 1.00 84.00 99 ALA A C 1
ATOM 801 O O . ALA A 1 99 ? 6.680 3.790 -14.859 1.00 84.00 99 ALA A O 1
ATOM 802 N N . TYR A 1 100 ? 6.401 4.754 -12.855 1.00 90.62 100 TYR A N 1
ATOM 803 C CA . TYR A 1 100 ? 7.829 4.870 -12.540 1.00 90.62 100 TYR A CA 1
ATOM 804 C C . TYR A 1 100 ? 8.286 3.842 -11.507 1.00 90.62 100 TYR A C 1
ATOM 806 O O . TYR A 1 100 ? 9.339 3.227 -11.664 1.00 90.62 100 TYR A O 1
ATOM 814 N N . ARG A 1 101 ? 7.513 3.665 -10.433 1.00 92.38 101 ARG A N 1
ATOM 815 C CA . ARG A 1 101 ? 7.832 2.783 -9.298 1.00 92.38 101 ARG A CA 1
ATOM 816 C C . ARG A 1 101 ? 6.793 1.695 -9.073 1.00 92.38 101 ARG A C 1
ATOM 818 O O . ARG A 1 101 ? 7.019 0.809 -8.254 1.00 92.38 101 ARG A O 1
ATOM 825 N N . GLY A 1 102 ? 5.703 1.727 -9.829 1.00 94.88 102 GLY A N 1
ATOM 826 C CA . GLY A 1 102 ? 4.604 0.791 -9.705 1.00 94.88 102 GLY A CA 1
ATOM 827 C C . GLY A 1 102 ? 3.578 1.271 -8.691 1.00 94.88 102 GLY A C 1
ATOM 828 O O . GLY A 1 102 ? 3.754 2.277 -7.998 1.00 94.88 102 GLY A O 1
ATOM 829 N N . ARG A 1 103 ? 2.485 0.525 -8.616 1.00 95.56 103 ARG A N 1
ATOM 830 C CA . ARG A 1 103 ? 1.322 0.889 -7.813 1.00 95.56 103 ARG A CA 1
ATOM 831 C C . ARG A 1 103 ? 0.723 -0.321 -7.134 1.00 95.56 103 ARG A C 1
ATOM 833 O O . ARG A 1 103 ? 0.843 -1.433 -7.638 1.00 95.56 103 ARG A O 1
ATOM 840 N N . VAL A 1 104 ? 0.048 -0.113 -6.019 1.00 95.88 104 VAL A N 1
ATOM 841 C CA . VAL A 1 104 ? -0.752 -1.163 -5.389 1.00 95.88 104 VAL A CA 1
ATOM 842 C C . VAL A 1 104 ? -2.126 -1.232 -6.046 1.00 95.88 104 VAL A C 1
ATOM 844 O O . VAL A 1 104 ? -2.764 -0.212 -6.278 1.00 95.88 104 VAL A O 1
ATOM 847 N N . GLU A 1 105 ? -2.588 -2.443 -6.332 1.00 94.94 105 GLU A N 1
ATOM 848 C CA . GLU A 1 105 ? -3.939 -2.742 -6.798 1.00 94.94 105 GLU A CA 1
ATOM 849 C C . GLU A 1 105 ? -4.569 -3.804 -5.906 1.00 94.94 105 GLU A C 1
ATOM 851 O O . GLU A 1 105 ? -3.873 -4.639 -5.333 1.00 94.94 105 GLU A O 1
ATOM 856 N N . ASN A 1 106 ? -5.892 -3.801 -5.794 1.00 93.12 106 ASN A N 1
ATOM 857 C CA . ASN A 1 106 ? -6.594 -4.845 -5.067 1.00 93.12 106 ASN A CA 1
ATOM 858 C C . ASN A 1 106 ? -6.953 -5.978 -6.031 1.00 93.12 106 ASN A C 1
ATOM 860 O O . ASN A 1 106 ? -7.789 -5.804 -6.918 1.00 93.12 106 ASN A O 1
ATOM 864 N N . ILE A 1 107 ? -6.314 -7.134 -5.868 1.00 92.25 107 ILE A N 1
ATOM 865 C CA . ILE A 1 107 ? -6.550 -8.314 -6.697 1.00 92.25 107 ILE A CA 1
ATOM 866 C C . ILE A 1 107 ? -7.333 -9.322 -5.865 1.00 92.25 107 ILE A C 1
ATOM 868 O O . ILE A 1 107 ? -6.779 -9.983 -4.992 1.00 92.25 107 ILE A O 1
ATOM 872 N N . ARG A 1 108 ? -8.639 -9.435 -6.138 1.00 88.00 108 ARG A N 1
ATOM 873 C CA . ARG A 1 108 ? -9.553 -10.374 -5.454 1.00 88.00 108 ARG A CA 1
ATOM 874 C C . ARG A 1 108 ? -9.530 -10.247 -3.920 1.00 88.00 108 ARG A C 1
ATOM 876 O O . ARG A 1 108 ? -9.585 -11.250 -3.221 1.00 88.00 108 ARG A O 1
ATOM 883 N N . GLY A 1 109 ? -9.433 -9.023 -3.403 1.00 88.06 109 GLY A N 1
ATOM 884 C CA . GLY A 1 109 ? -9.364 -8.747 -1.963 1.00 88.06 109 GLY A CA 1
ATOM 885 C C . GLY A 1 109 ? -7.944 -8.748 -1.385 1.00 88.06 109 GLY A C 1
ATOM 886 O O . GLY A 1 109 ? -7.779 -8.418 -0.213 1.00 88.06 109 GLY A O 1
ATOM 887 N N . THR A 1 110 ? -6.923 -9.065 -2.188 1.00 89.75 110 THR A N 1
ATOM 888 C CA . THR A 1 110 ? -5.513 -9.031 -1.784 1.00 89.75 110 THR A CA 1
ATOM 889 C C . THR A 1 110 ? -4.799 -7.835 -2.421 1.00 89.75 110 THR A C 1
ATOM 891 O O . THR A 1 110 ? -4.559 -7.834 -3.637 1.00 89.75 110 THR A O 1
ATOM 894 N N . PRO A 1 111 ? -4.395 -6.820 -1.632 1.00 93.25 111 PRO A N 1
ATOM 895 C CA . PRO A 1 111 ? -3.511 -5.766 -2.110 1.00 93.25 111 PRO A CA 1
ATOM 896 C C . PRO A 1 111 ? -2.220 -6.361 -2.685 1.00 93.25 111 PRO A C 1
ATOM 898 O O . PRO A 1 111 ? -1.481 -7.058 -1.996 1.00 93.25 111 PRO A O 1
ATOM 901 N N . THR A 1 112 ? -1.957 -6.092 -3.958 1.00 94.75 112 THR A N 1
ATOM 902 C CA . THR A 1 112 ? -0.845 -6.649 -4.731 1.00 94.75 112 THR A CA 1
ATOM 903 C C . THR A 1 112 ? -0.155 -5.519 -5.474 1.00 94.75 112 THR A C 1
ATOM 905 O O . THR A 1 112 ? -0.807 -4.641 -6.038 1.00 94.75 112 THR A O 1
ATOM 908 N N . TRP A 1 113 ? 1.172 -5.515 -5.491 1.00 96.81 113 TRP A N 1
ATOM 909 C CA . TRP A 1 113 ? 1.911 -4.511 -6.241 1.00 96.81 113 TRP A CA 1
ATOM 910 C C . TRP A 1 113 ? 1.953 -4.863 -7.728 1.00 96.81 113 TRP A C 1
ATOM 912 O O . TRP A 1 113 ? 2.283 -5.981 -8.125 1.00 96.81 113 TRP A O 1
ATOM 922 N N . ARG A 1 114 ? 1.650 -3.878 -8.567 1.00 96.69 114 ARG A N 1
ATOM 923 C CA . ARG A 1 114 ? 1.842 -3.914 -10.007 1.00 96.69 114 ARG A CA 1
ATOM 924 C C . ARG A 1 114 ? 3.097 -3.129 -10.369 1.00 96.69 114 ARG A C 1
ATOM 926 O O . ARG A 1 114 ? 3.193 -1.931 -10.104 1.00 96.69 114 ARG A O 1
ATOM 933 N N . SER A 1 115 ? 4.034 -3.799 -11.029 1.00 95.50 115 SER A N 1
ATOM 934 C CA . SER A 1 115 ? 5.250 -3.179 -11.555 1.00 95.50 115 SER A CA 1
ATOM 935 C C . SER A 1 115 ? 4.950 -2.103 -12.607 1.00 95.50 115 SER A C 1
ATOM 937 O O . SER A 1 115 ? 3.911 -2.171 -13.270 1.00 95.50 115 SER A O 1
ATOM 939 N N . PRO A 1 116 ? 5.891 -1.176 -12.869 1.00 94.62 116 PRO A N 1
ATOM 940 C CA . PRO A 1 116 ? 5.801 -0.243 -13.996 1.00 94.62 116 PRO A CA 1
ATOM 941 C C . PRO A 1 116 ? 5.531 -0.909 -15.351 1.00 94.62 116 PRO A C 1
ATOM 943 O O . PRO A 1 116 ? 4.896 -0.331 -16.224 1.00 94.62 116 PRO A O 1
ATOM 946 N N . ARG A 1 117 ? 5.995 -2.155 -15.518 1.00 93.19 117 ARG A N 1
ATOM 947 C CA . ARG A 1 117 ? 5.806 -2.964 -16.731 1.00 93.19 117 ARG A CA 1
ATOM 948 C C . ARG A 1 117 ? 4.489 -3.747 -16.749 1.00 93.19 117 ARG A C 1
ATOM 950 O O . ARG A 1 117 ? 4.270 -4.534 -17.658 1.00 93.19 117 ARG A O 1
ATOM 957 N N . GLY A 1 118 ? 3.639 -3.591 -15.737 1.00 93.12 118 GLY A N 1
ATOM 958 C CA . GLY A 1 118 ? 2.321 -4.219 -15.673 1.00 93.12 118 GLY A CA 1
ATOM 959 C C . GLY A 1 118 ? 2.260 -5.580 -14.974 1.00 93.12 118 GLY A C 1
ATOM 960 O O . GLY A 1 118 ? 1.156 -6.055 -14.728 1.00 93.12 118 GLY A O 1
ATOM 961 N N . HIS A 1 119 ? 3.386 -6.189 -14.590 1.00 95.31 119 HIS A N 1
ATOM 962 C CA . HIS A 1 119 ? 3.393 -7.462 -13.853 1.00 95.31 119 HIS A CA 1
ATOM 963 C C . HIS A 1 119 ? 2.835 -7.304 -12.440 1.00 95.31 119 HIS A C 1
ATOM 965 O O . HIS A 1 119 ? 3.267 -6.402 -11.722 1.00 95.31 119 HIS A O 1
ATOM 971 N N . LEU A 1 120 ? 1.930 -8.198 -12.044 1.00 95.94 120 LEU A N 1
ATOM 972 C CA . LEU A 1 120 ? 1.461 -8.335 -10.667 1.00 95.94 120 LEU A CA 1
ATOM 973 C C . LEU A 1 120 ? 2.453 -9.198 -9.888 1.00 95.94 120 LEU A C 1
ATOM 975 O O . LEU A 1 120 ? 2.726 -10.328 -10.285 1.00 95.94 120 LEU A O 1
ATOM 979 N N . VAL A 1 121 ? 2.994 -8.662 -8.798 1.00 95.56 121 VAL A N 1
ATOM 980 C CA . VAL A 1 121 ? 3.960 -9.356 -7.944 1.00 95.56 121 VAL A CA 1
ATOM 981 C C . VAL A 1 121 ? 3.481 -9.254 -6.502 1.00 95.56 121 VAL A C 1
ATOM 983 O O . VAL A 1 121 ? 3.324 -8.158 -5.960 1.00 95.56 121 VAL A O 1
ATOM 986 N N . ALA A 1 122 ? 3.224 -10.407 -5.891 1.00 92.19 122 ALA A N 1
ATOM 987 C CA . ALA A 1 122 ? 2.855 -10.492 -4.487 1.00 92.19 122 ALA A CA 1
ATOM 988 C C . ALA A 1 122 ? 4.090 -10.346 -3.589 1.00 92.19 122 ALA A C 1
ATOM 990 O O . ALA A 1 122 ? 5.191 -10.761 -3.953 1.00 92.19 122 ALA A O 1
ATOM 991 N N . ASN A 1 123 ? 3.896 -9.801 -2.389 1.00 93.75 123 ASN A N 1
ATOM 992 C CA . ASN A 1 123 ? 4.908 -9.874 -1.345 1.00 93.75 123 ASN A CA 1
ATOM 993 C C . ASN A 1 123 ? 4.812 -11.224 -0.618 1.00 93.75 123 ASN A C 1
ATOM 995 O O . ASN A 1 123 ? 3.809 -11.519 0.030 1.00 93.75 123 ASN A O 1
ATOM 999 N N . THR A 1 124 ? 5.866 -12.032 -0.708 1.00 91.75 124 THR A N 1
ATOM 1000 C CA . THR A 1 124 ? 5.940 -13.377 -0.120 1.00 91.75 124 THR A CA 1
ATOM 1001 C C . THR A 1 124 ? 6.656 -13.417 1.231 1.00 91.75 124 THR A C 1
ATOM 1003 O O . THR A 1 124 ? 6.784 -14.492 1.807 1.00 91.75 124 THR A O 1
ATOM 1006 N N . VAL A 1 125 ? 7.103 -12.273 1.770 1.00 91.44 125 VAL A N 1
ATOM 1007 C CA . VAL A 1 125 ? 7.829 -12.205 3.054 1.00 91.44 125 VAL A CA 1
ATOM 1008 C C . VAL A 1 125 ? 6.998 -12.759 4.214 1.00 91.44 125 VAL A C 1
ATOM 1010 O O . VAL A 1 125 ? 7.536 -13.421 5.098 1.00 91.44 125 VAL A O 1
ATOM 1013 N N . HIS A 1 126 ? 5.696 -12.470 4.235 1.00 89.38 126 HIS A N 1
ATOM 1014 C CA . HIS A 1 126 ? 4.796 -12.925 5.292 1.00 89.38 126 HIS A CA 1
ATOM 1015 C C . HIS A 1 126 ? 3.418 -13.273 4.705 1.00 89.38 126 HIS A C 1
ATOM 1017 O O . HIS A 1 126 ? 2.478 -12.481 4.815 1.00 89.38 126 HIS A O 1
ATOM 1023 N N . PRO A 1 127 ? 3.277 -14.447 4.061 1.00 85.38 127 PRO A N 1
ATOM 1024 C CA . PRO A 1 127 ? 2.108 -14.780 3.249 1.00 85.38 127 PRO A CA 1
ATOM 1025 C C . PRO A 1 127 ? 0.855 -15.096 4.078 1.00 85.38 127 PRO A C 1
ATOM 1027 O O . PRO A 1 127 ? -0.206 -15.307 3.509 1.00 85.38 127 PRO A O 1
ATOM 1030 N N . TYR A 1 128 ? 0.939 -15.103 5.410 1.00 88.12 128 TYR A N 1
ATOM 1031 C CA . TYR A 1 128 ? -0.123 -15.536 6.328 1.00 88.12 128 TYR A CA 1
ATOM 1032 C C . TYR A 1 128 ? -1.249 -14.504 6.551 1.00 88.12 128 TYR A C 1
ATOM 1034 O O . TYR A 1 128 ? -1.781 -14.394 7.652 1.00 88.12 128 TYR A O 1
ATOM 1042 N N . GLY A 1 129 ? -1.598 -13.718 5.531 1.00 87.38 129 GLY A N 1
ATOM 1043 C CA . GLY A 1 129 ? -2.784 -12.857 5.569 1.00 87.38 129 GLY A CA 1
ATOM 1044 C C . GLY A 1 129 ? -4.072 -13.669 5.456 1.00 87.38 129 GLY A C 1
ATOM 1045 O O . GLY A 1 129 ? -4.076 -14.752 4.867 1.00 87.38 129 GLY A O 1
ATOM 1046 N N . ALA A 1 130 ? -5.178 -13.140 5.986 1.00 88.56 130 ALA A N 1
ATOM 1047 C CA . ALA A 1 130 ? -6.467 -13.832 5.992 1.00 88.56 130 ALA A CA 1
ATOM 1048 C C . ALA A 1 130 ? -6.898 -14.281 4.585 1.00 88.56 130 ALA A C 1
ATOM 1050 O O . ALA A 1 130 ? -7.366 -15.405 4.420 1.00 88.56 130 ALA A O 1
ATOM 1051 N N . MET A 1 131 ? -6.678 -13.450 3.559 1.00 87.44 131 MET A N 1
ATOM 1052 C CA . MET A 1 131 ? -7.040 -13.797 2.180 1.00 87.44 131 MET A CA 1
ATOM 1053 C C . MET A 1 131 ? -6.225 -14.968 1.634 1.00 87.44 131 MET A C 1
ATOM 1055 O O . MET A 1 131 ? -6.787 -15.868 1.016 1.00 87.44 131 MET A O 1
ATOM 1059 N N . THR A 1 132 ? -4.919 -14.997 1.895 1.00 87.06 132 THR A N 1
ATOM 1060 C CA . THR A 1 132 ? -4.060 -16.111 1.484 1.00 87.06 132 THR A CA 1
ATOM 1061 C C . THR A 1 132 ? -4.415 -17.396 2.230 1.00 87.06 132 THR A C 1
ATOM 1063 O O . THR A 1 132 ? -4.441 -18.462 1.628 1.00 87.06 132 THR A O 1
ATOM 1066 N N . LEU A 1 133 ? -4.728 -17.317 3.526 1.00 89.69 133 LEU A N 1
ATOM 1067 C CA . LEU A 1 133 ? -5.091 -18.494 4.322 1.00 89.69 133 LEU A CA 1
ATOM 1068 C C . LEU A 1 133 ? -6.455 -19.081 3.930 1.00 89.69 133 LEU A C 1
ATOM 1070 O O . LEU A 1 133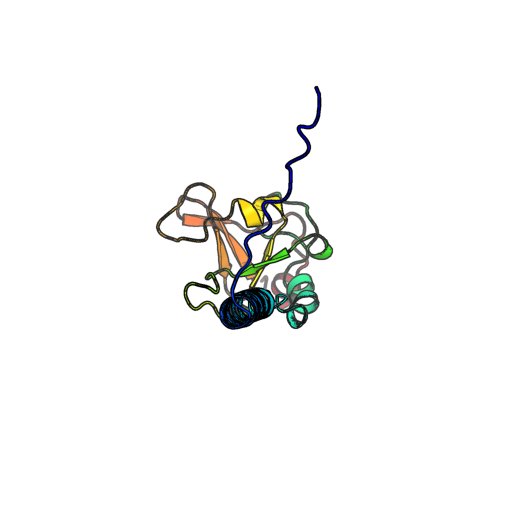 ? -6.613 -20.299 3.930 1.00 89.6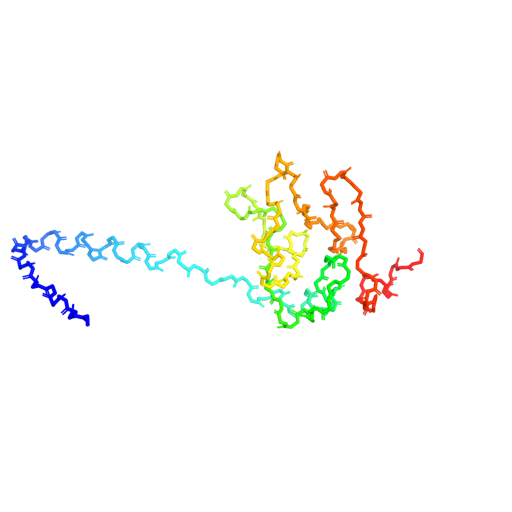9 133 LEU A O 1
ATOM 1074 N N . LEU A 1 134 ? -7.432 -18.233 3.597 1.00 88.56 134 LEU A N 1
ATOM 1075 C CA . LEU A 1 134 ? -8.788 -18.666 3.246 1.00 88.56 134 LEU A CA 1
ATOM 1076 C C . LEU A 1 134 ? -8.926 -19.079 1.775 1.00 88.56 134 LEU A C 1
ATOM 1078 O O . LEU A 1 134 ? -9.674 -20.007 1.474 1.00 88.56 134 LEU A O 1
ATOM 1082 N N . TYR A 1 135 ? -8.219 -18.401 0.865 1.00 84.19 135 TYR A N 1
ATOM 1083 C CA . TYR A 1 135 ? -8.434 -18.522 -0.582 1.00 84.19 135 TYR A CA 1
ATOM 1084 C C . TYR A 1 135 ? -7.159 -18.808 -1.393 1.00 84.19 135 TYR A C 1
ATOM 1086 O O . TYR A 1 135 ? -7.235 -18.902 -2.614 1.00 84.19 135 TYR A O 1
ATOM 1094 N N . GLY A 1 136 ? -5.987 -18.934 -0.763 1.00 74.81 136 GLY A N 1
ATOM 1095 C CA . GLY A 1 136 ? -4.687 -19.104 -1.431 1.00 74.81 136 GLY A CA 1
ATOM 1096 C C . GLY A 1 136 ? -4.365 -20.528 -1.901 1.00 74.81 136 GLY A C 1
ATOM 1097 O O . GLY A 1 136 ? -3.224 -20.959 -1.74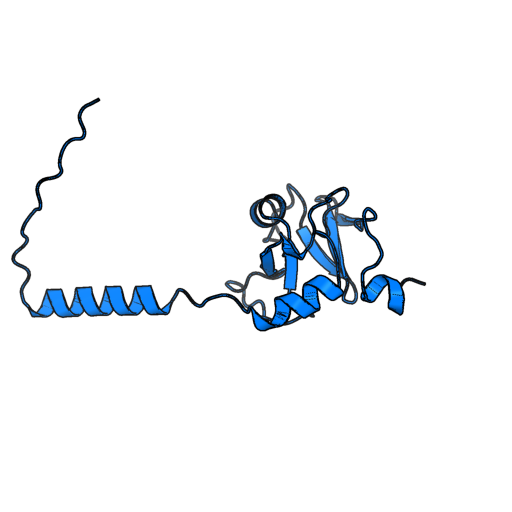0 1.00 74.81 136 GLY A O 1
ATOM 1098 N N . ARG A 1 137 ? -5.347 -21.248 -2.458 1.00 56.00 137 ARG A N 1
ATOM 1099 C CA . ARG A 1 137 ? -5.164 -22.545 -3.135 1.00 56.00 137 ARG A CA 1
ATOM 1100 C C . ARG A 1 137 ? -5.217 -22.399 -4.648 1.00 56.00 137 ARG A C 1
ATOM 1102 O O . ARG A 1 137 ? -6.138 -21.706 -5.133 1.00 56.00 137 ARG A O 1
#

Mean predicted aligned error: 12.06 Å

Foldseek 3Di:
DDDPDDDDDPDPDDVVVVVVVVVVVVVVVVPPDPADPPCLVVQCQQPQFAFPAPGPHGLVQFDKAFLADVVNVGDRDLQGIHTHHPVCSVVADNDPVDADAFHWHQDVSHTFTAHSVGDTDTHPPPQNHPCCVVPVD

Nearest PDB structures (foldseek):
  6ghc-assembly1_A  TM=5.843E-01  e=5.141E-02  Escherichia coli K-12
  4h9d-assembly1_A  TM=5.245E-01  e=7.797E-02  Geobacter metallireducens GS-15
  4h9d-assembly1_B  TM=6.424E-01  e=2.368E-01  Geobacter metallireducens GS-15
  4zt0-assembly2_C  TM=5.035E-01  e=5.081E-01  Streptococcus pyogenes
  4zt9-assembly1_A  TM=5.122E-01  e=4.740E-01  Streptococcus pyogenes

Secondary structure (DSSP, 8-state):
-----PPP------HHHHHHHHHHHHHHHTT-PPP-GGGHHHHHHH-SB-SSTT---BGGGSEEEESS-GGGT--SSGGGEEEE-HHHHHH---STT--SS-EEEEETTEEEEEPTTS-EE---SS---HHHHHH--

Radius of gyration: 21.31 Å; Cα contacts (8 Å, |Δi|>4): 201; chains: 1; bounding box: 39×70×31 Å

InterPro domains:
  IPR002711 HNH endonuclease [PF01844] (60-91)
  IPR003615 HNH nuclease [SM00507] (37-90)
  IPR003615 HNH nuclease [cd00085] (47-90)

Solvent-accessible surface area (backbone atoms only — not comparable to full-atom values): 8105 Å² total; per-residue (Å²): 135,84,80,80,79,79,77,84,81,84,73,89,65,57,71,73,52,53,54,52,51,48,51,52,50,52,59,57,60,72,66,70,69,77,73,76,72,86,50,50,69,61,45,35,47,42,33,48,32,19,29,45,62,83,43,81,47,43,20,90,71,29,41,89,37,53,48,47,39,57,93,79,70,31,62,94,45,80,79,29,47,40,42,24,32,71,66,55,57,71,57,42,34,73,45,88,91,49,58,83,72,13,28,61,42,63,56,94,79,37,56,26,21,26,42,52,88,66,51,78,42,69,33,70,80,60,57,85,9,50,50,43,72,77,62,65,120

pLDDT: mean 80.55, std 18.03, range [38.56, 97.25]

Organism: NCBI:txid302449

Sequence (137 aa):
RSRKKRRPIIITAREEDAAAIELKKKKKKKKKKKGPQMYETFMTMLGPTCPVPECRHAADNCQVHHIRAWSKGGHTNMDNLAMLCRYHNRTNDDDPEHAYRGRVENIRGTPTWRSPRGHLVANTVHPYGAMTLLYGR